Protein AF-A0A945PL70-F1 (afdb_monomer)

Radius of gyration: 26.06 Å; Cα contacts (8 Å, |Δi|>4): 59; chains: 1; bounding box: 69×70×58 Å

Nearest PDB structures (foldseek):
  8wmw-assembly1_O  TM=3.402E-01  e=3.193E+00  Rhodomonas salina

pLDDT: mean 83.02, std 14.11, range [43.91, 97.56]

Structure (mmCIF, N/CA/C/O backbone):
data_AF-A0A945PL70-F1
#
_entry.id   AF-A0A945PL70-F1
#
loop_
_atom_site.group_PDB
_atom_site.id
_atom_site.type_symbol
_atom_site.label_atom_id
_atom_site.label_alt_id
_atom_site.label_comp_id
_atom_site.label_asym_id
_atom_site.label_entity_id
_atom_site.label_seq_id
_atom_site.pdbx_PDB_ins_code
_atom_site.Cartn_x
_atom_site.Cartn_y
_atom_site.Cartn_z
_atom_site.occupancy
_atom_site.B_iso_or_equiv
_atom_site.auth_seq_id
_atom_site.auth_comp_id
_atom_site.auth_asym_id
_atom_site.auth_atom_id
_atom_site.pdbx_PDB_model_num
ATOM 1 N N . MET A 1 1 ? 46.597 -43.122 20.711 1.00 51.91 1 MET A N 1
ATOM 2 C CA . MET A 1 1 ? 45.965 -41.954 20.054 1.00 51.91 1 MET A CA 1
ATOM 3 C C . MET A 1 1 ? 44.493 -42.250 19.742 1.00 51.91 1 MET A C 1
ATOM 5 O O . MET A 1 1 ? 44.197 -42.626 18.627 1.00 51.91 1 MET A O 1
ATOM 9 N N . LYS A 1 2 ? 43.576 -42.213 20.724 1.00 58.81 2 LYS A N 1
ATOM 10 C CA . LYS A 1 2 ? 42.129 -42.487 20.484 1.00 58.81 2 LYS A CA 1
ATOM 11 C C . LYS A 1 2 ? 41.176 -41.676 21.375 1.00 58.81 2 LYS A C 1
ATOM 13 O O . LYS A 1 2 ? 40.025 -41.473 21.017 1.00 58.81 2 LYS A O 1
ATOM 18 N N . ARG A 1 3 ? 41.645 -41.206 22.541 1.00 57.50 3 ARG A N 1
ATOM 19 C CA . ARG A 1 3 ? 40.853 -40.373 23.465 1.00 57.50 3 ARG A CA 1
ATOM 20 C C . ARG A 1 3 ? 40.769 -38.904 23.029 1.00 57.50 3 ARG A C 1
ATOM 22 O O . ARG A 1 3 ? 39.734 -38.289 23.246 1.00 57.50 3 ARG A O 1
ATOM 29 N N . SER A 1 4 ? 41.816 -38.370 22.395 1.00 60.25 4 SER A N 1
ATOM 30 C CA . SER A 1 4 ? 41.862 -36.996 21.867 1.00 60.25 4 SER A CA 1
ATOM 31 C C . SER A 1 4 ? 40.811 -36.765 20.786 1.00 60.25 4 SER A C 1
ATOM 33 O O . SER A 1 4 ? 40.092 -35.780 20.844 1.00 60.25 4 SER A O 1
ATOM 35 N N . ASP A 1 5 ? 40.649 -37.715 19.866 1.00 66.12 5 ASP A N 1
ATOM 36 C CA . ASP A 1 5 ? 39.769 -37.546 18.704 1.00 66.12 5 ASP A CA 1
ATOM 37 C C . ASP A 1 5 ? 38.294 -37.559 19.115 1.00 66.12 5 ASP A C 1
ATOM 39 O O . ASP A 1 5 ? 37.486 -36.801 18.587 1.00 66.12 5 ASP A O 1
ATOM 43 N N . GLN A 1 6 ? 37.946 -38.354 20.133 1.00 71.69 6 GLN A N 1
ATOM 44 C CA . GLN A 1 6 ? 36.606 -38.337 20.720 1.00 71.69 6 GLN A CA 1
ATOM 45 C C . GLN A 1 6 ? 36.332 -37.067 21.529 1.00 71.69 6 GLN A C 1
ATOM 47 O O . GLN A 1 6 ? 35.190 -36.619 21.575 1.00 71.69 6 GLN A O 1
ATOM 52 N N . LEU A 1 7 ? 37.352 -36.488 22.170 1.00 70.75 7 LEU A N 1
ATOM 53 C CA . LEU A 1 7 ? 37.220 -35.215 22.879 1.00 70.75 7 LEU A CA 1
ATOM 54 C C . LEU A 1 7 ? 37.034 -34.060 21.892 1.00 70.75 7 LEU A C 1
ATOM 56 O O . LEU A 1 7 ? 36.119 -33.265 22.076 1.00 70.75 7 LEU A O 1
ATOM 60 N N . SER A 1 8 ? 37.810 -34.021 20.808 1.00 78.44 8 SER A N 1
ATOM 61 C CA . SER A 1 8 ? 37.664 -33.032 19.735 1.00 78.44 8 SER A CA 1
ATOM 62 C C . SER A 1 8 ? 36.308 -33.137 19.038 1.00 78.44 8 SER A C 1
ATOM 64 O O . SER A 1 8 ? 35.665 -32.120 18.797 1.00 78.44 8 SER A O 1
ATOM 66 N N . LEU A 1 9 ? 35.822 -34.357 18.780 1.00 79.25 9 LEU A N 1
ATOM 67 C CA . LEU A 1 9 ? 34.507 -34.575 18.174 1.00 79.25 9 LEU A CA 1
ATOM 68 C C . LEU A 1 9 ? 33.363 -34.154 19.110 1.00 79.25 9 LEU A C 1
ATOM 70 O O . LEU A 1 9 ? 32.389 -33.553 18.665 1.00 79.25 9 LEU A O 1
ATOM 74 N N . LYS A 1 10 ? 33.488 -34.419 20.418 1.00 85.44 10 LYS A N 1
ATOM 75 C CA . LYS A 1 10 ? 32.513 -33.967 21.424 1.00 85.44 10 LYS A CA 1
ATOM 76 C C . LYS A 1 10 ? 32.521 -32.448 21.586 1.00 85.44 10 LYS A C 1
ATOM 78 O O . LYS A 1 10 ? 31.453 -31.858 21.695 1.00 85.44 10 LYS A O 1
ATOM 83 N N . LEU A 1 11 ? 33.697 -31.819 21.564 1.00 84.69 11 LEU A N 1
ATOM 84 C CA . LEU A 1 11 ? 33.831 -30.360 21.603 1.00 84.69 11 LEU A CA 1
ATOM 85 C C . LEU A 1 11 ? 33.248 -29.708 20.345 1.00 84.69 11 LEU A C 1
ATOM 87 O O . LEU A 1 11 ? 32.541 -28.712 20.459 1.00 84.69 11 LEU A O 1
ATOM 91 N N . LEU A 1 12 ? 33.465 -30.304 19.169 1.00 82.94 12 LEU A N 1
ATOM 92 C CA . LEU A 1 12 ? 32.861 -29.852 17.915 1.00 82.94 12 LEU A CA 1
ATOM 93 C C . LEU A 1 12 ? 31.332 -29.962 17.960 1.00 82.94 12 LEU A C 1
ATOM 95 O O . LEU A 1 12 ? 30.645 -29.009 17.610 1.00 82.94 12 LEU A O 1
ATOM 99 N N . ALA A 1 13 ? 30.795 -31.094 18.423 1.00 86.38 13 ALA A N 1
ATOM 100 C CA . ALA A 1 13 ? 29.353 -31.290 18.545 1.00 86.38 13 ALA A CA 1
ATOM 101 C C . ALA A 1 13 ? 28.724 -30.308 19.544 1.00 86.38 13 ALA A C 1
ATOM 103 O O . ALA A 1 13 ? 27.646 -29.779 19.283 1.00 86.38 13 ALA A O 1
ATOM 104 N N . LEU A 1 14 ? 29.412 -30.019 20.653 1.00 87.19 14 LEU A N 1
ATOM 105 C CA . LEU A 1 14 ? 28.963 -29.035 21.633 1.00 87.19 14 LEU A CA 1
ATOM 106 C C . LEU A 1 14 ? 28.968 -27.621 21.034 1.00 87.19 14 LEU A C 1
ATOM 108 O O . LEU A 1 14 ? 27.976 -26.908 21.154 1.00 87.19 14 LEU A O 1
ATOM 112 N N . ALA A 1 15 ? 30.043 -27.229 20.347 1.00 84.50 15 ALA A N 1
ATOM 113 C CA . ALA A 1 15 ? 30.146 -25.926 19.692 1.00 84.50 15 ALA A CA 1
ATOM 114 C C . ALA A 1 15 ? 29.103 -25.754 18.577 1.00 84.50 15 ALA A C 1
ATOM 116 O O . ALA A 1 15 ? 28.450 -24.717 18.510 1.00 84.50 15 ALA A O 1
ATOM 117 N N . ALA A 1 16 ? 28.886 -26.782 17.752 1.00 85.31 16 ALA A N 1
ATOM 118 C CA . ALA A 1 16 ? 27.859 -26.783 16.714 1.00 85.31 16 ALA A CA 1
ATOM 119 C C . ALA A 1 16 ? 26.448 -26.703 17.311 1.00 85.31 16 ALA A C 1
ATOM 121 O O . ALA A 1 16 ? 25.648 -25.886 16.869 1.00 85.31 16 ALA A O 1
ATOM 122 N N . ALA A 1 17 ? 26.151 -27.484 18.354 1.00 85.50 17 ALA A N 1
ATOM 123 C CA . ALA A 1 17 ? 24.863 -27.421 19.042 1.00 85.50 17 ALA A CA 1
ATOM 124 C C . ALA A 1 17 ? 24.627 -26.042 19.672 1.00 85.50 17 ALA A C 1
ATOM 126 O O . ALA A 1 17 ? 23.527 -25.507 19.586 1.00 85.50 17 ALA A O 1
ATOM 127 N N . THR A 1 18 ? 25.670 -25.439 20.245 1.00 84.44 18 THR A N 1
ATOM 128 C CA . THR A 1 18 ? 25.592 -24.102 20.848 1.00 84.44 18 THR A CA 1
ATOM 129 C C . THR A 1 18 ? 25.417 -23.026 19.773 1.00 84.44 18 THR A C 1
ATOM 131 O O . THR A 1 18 ? 24.595 -22.133 19.938 1.00 84.44 18 THR A O 1
ATOM 134 N N . GLY A 1 19 ? 26.122 -23.133 18.642 1.00 81.44 19 GLY A N 1
ATOM 135 C CA . GLY A 1 19 ? 25.982 -22.222 17.503 1.00 81.44 19 GLY A CA 1
ATOM 136 C C . GLY A 1 19 ? 24.611 -22.311 16.830 1.00 81.44 19 GLY A C 1
ATOM 137 O O . GLY A 1 19 ? 24.022 -21.283 16.514 1.00 81.44 19 GLY A O 1
ATOM 138 N N . ILE A 1 20 ? 24.063 -23.519 16.676 1.00 79.75 20 ILE A N 1
ATOM 139 C CA . ILE A 1 20 ? 22.709 -23.740 16.147 1.00 79.75 20 ILE A CA 1
ATOM 140 C C . ILE A 1 20 ? 21.655 -23.255 17.145 1.00 79.75 20 ILE A C 1
ATOM 142 O O . ILE A 1 20 ? 20.671 -22.653 16.731 1.00 79.75 20 ILE A O 1
ATOM 146 N N . ALA A 1 21 ? 21.856 -23.464 18.448 1.00 75.94 21 ALA A N 1
ATOM 147 C CA . ALA A 1 21 ? 20.955 -22.940 19.467 1.00 75.94 21 ALA A CA 1
ATOM 148 C C . ALA A 1 21 ? 20.951 -21.403 19.467 1.00 75.94 21 ALA A C 1
ATOM 150 O O . ALA A 1 21 ? 19.886 -20.803 19.421 1.00 75.94 21 ALA A O 1
ATOM 151 N N . LEU A 1 22 ? 22.121 -20.757 19.438 1.00 69.44 22 LEU A N 1
ATOM 152 C CA . LEU A 1 22 ? 22.226 -19.294 19.380 1.00 69.44 22 LEU A CA 1
ATOM 153 C C . LEU A 1 22 ? 21.651 -18.722 18.073 1.00 69.44 22 LEU A C 1
ATOM 155 O O . LEU A 1 22 ? 20.852 -17.791 18.119 1.00 69.44 22 LEU A O 1
ATOM 159 N N . GLY A 1 23 ? 21.988 -19.303 16.918 1.00 68.56 23 GLY A N 1
ATOM 160 C CA . GLY A 1 23 ? 21.466 -18.858 15.620 1.00 68.56 23 GLY A CA 1
ATOM 161 C C . GLY A 1 23 ? 19.972 -19.143 15.426 1.00 68.56 23 GLY A C 1
ATOM 162 O O . GLY A 1 23 ? 19.262 -18.349 14.815 1.00 68.56 23 GLY A O 1
ATOM 163 N N . GLY A 1 24 ? 19.468 -20.250 15.978 1.00 64.69 24 GLY A N 1
ATOM 164 C CA . GLY A 1 24 ? 18.052 -20.616 15.919 1.00 64.69 24 GLY A CA 1
ATOM 165 C C . GLY A 1 24 ? 17.160 -19.732 16.793 1.00 64.69 24 GLY A C 1
ATOM 166 O O . GLY A 1 24 ? 16.002 -19.510 16.449 1.00 64.69 24 GLY A O 1
ATOM 167 N N . LEU A 1 25 ? 17.696 -19.193 17.893 1.00 58.00 25 LEU A N 1
ATOM 168 C CA . LEU A 1 25 ? 16.974 -18.260 18.765 1.00 58.00 25 LEU A CA 1
ATOM 169 C C . LEU A 1 25 ? 16.864 -16.849 18.158 1.00 58.00 25 LEU A C 1
ATOM 171 O O . LEU A 1 25 ? 15.834 -16.202 18.333 1.00 58.00 25 LEU A O 1
ATOM 175 N N . GLU A 1 26 ? 17.873 -16.395 17.408 1.00 55.44 26 GLU A N 1
ATOM 176 C CA . GLU A 1 26 ? 17.829 -15.148 16.619 1.00 55.44 26 GLU A CA 1
ATOM 177 C C . GLU A 1 26 ? 16.784 -15.217 15.493 1.00 55.44 26 GLU A C 1
ATOM 179 O O . GLU A 1 26 ? 15.996 -14.291 15.307 1.00 55.44 26 GLU A O 1
ATOM 184 N N . ALA A 1 27 ? 16.699 -16.352 14.792 1.00 60.56 27 ALA A N 1
ATOM 185 C CA . ALA A 1 27 ? 15.777 -16.528 13.669 1.00 60.56 27 ALA A CA 1
ATOM 186 C C . ALA A 1 27 ? 14.288 -16.430 14.056 1.00 60.56 27 ALA A C 1
ATOM 188 O O . ALA A 1 27 ? 13.455 -16.147 13.196 1.00 60.56 27 ALA A O 1
ATOM 189 N N . ASN A 1 28 ? 13.946 -16.662 15.330 1.00 60.88 28 ASN A N 1
ATOM 190 C CA . ASN A 1 28 ? 12.559 -16.690 15.800 1.00 60.88 28 ASN A CA 1
ATOM 191 C C . ASN A 1 28 ? 12.111 -15.403 16.512 1.00 60.88 28 ASN A C 1
ATOM 193 O O . ASN A 1 28 ? 11.011 -15.363 17.062 1.00 60.88 28 ASN A O 1
ATOM 197 N N . GLY A 1 29 ? 12.957 -14.364 16.557 1.00 57.06 29 GLY A N 1
ATOM 198 C CA . GLY A 1 29 ? 12.576 -13.046 17.074 1.00 57.06 29 GLY A CA 1
ATOM 199 C C . GLY A 1 29 ? 12.115 -13.022 18.538 1.00 57.06 29 GLY A C 1
ATOM 200 O O . GLY A 1 29 ? 11.501 -12.048 18.955 1.00 57.06 29 GLY A O 1
ATOM 201 N N . TRP A 1 30 ? 12.402 -14.051 19.348 1.00 51.38 30 TRP A N 1
ATOM 202 C CA . TRP A 1 30 ? 11.979 -14.121 20.761 1.00 51.38 30 TRP A CA 1
ATOM 203 C C . TRP A 1 30 ? 12.571 -13.006 21.638 1.00 51.38 30 TRP A C 1
ATOM 205 O O . TRP A 1 30 ? 12.064 -12.745 22.726 1.00 51.38 30 TRP A O 1
ATOM 215 N N . TRP A 1 31 ? 13.600 -12.317 21.136 1.00 50.22 31 TRP A N 1
ATOM 216 C CA . TRP A 1 31 ? 14.193 -11.109 21.711 1.00 50.22 31 TRP A CA 1
ATOM 21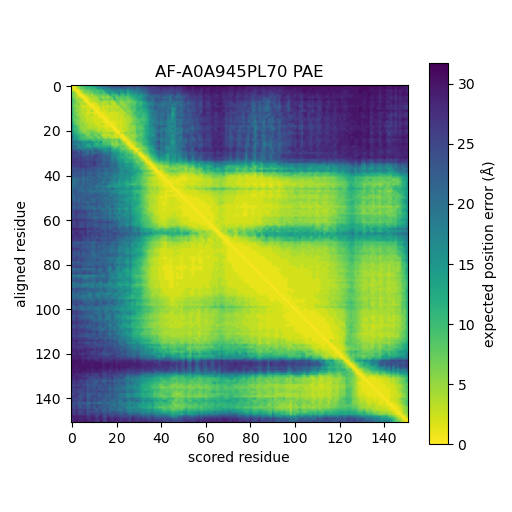7 C C . TRP A 1 31 ? 13.822 -9.849 20.922 1.00 50.22 31 TRP A C 1
ATOM 219 O O . TRP A 1 31 ? 14.633 -8.927 20.849 1.00 50.22 31 TRP A O 1
ATOM 229 N N . GLN A 1 32 ? 12.648 -9.793 20.278 1.00 56.50 32 GLN A N 1
ATOM 230 C CA . GLN A 1 32 ? 12.167 -8.546 19.687 1.00 56.50 32 GLN A CA 1
ATOM 231 C C . GLN A 1 32 ? 11.938 -7.534 20.803 1.00 56.50 32 GLN A C 1
ATOM 233 O O . GLN A 1 32 ? 10.918 -7.508 21.485 1.00 56.50 32 GLN A O 1
ATOM 238 N N . ASP A 1 33 ? 13.003 -6.765 20.988 1.00 52.09 33 ASP A N 1
ATOM 239 C CA . ASP A 1 33 ? 13.167 -5.550 21.741 1.00 52.09 33 ASP A CA 1
ATOM 240 C C . ASP A 1 33 ? 11.814 -4.913 22.050 1.00 52.09 33 ASP A C 1
ATOM 242 O O . ASP A 1 33 ? 11.135 -4.381 21.166 1.00 52.09 33 ASP A O 1
ATOM 246 N N . SER A 1 34 ? 11.456 -4.882 23.331 1.00 53.94 34 SER A N 1
ATOM 247 C CA . SER A 1 34 ? 10.473 -3.948 23.874 1.00 53.94 34 SER A CA 1
ATOM 248 C C . SER A 1 34 ? 11.020 -2.513 23.805 1.00 53.94 34 SER A C 1
ATOM 250 O O . SER A 1 34 ? 10.945 -1.753 24.771 1.00 53.94 34 SER A O 1
ATOM 252 N N . ARG A 1 35 ? 11.634 -2.142 22.674 1.00 58.19 35 ARG A N 1
ATOM 253 C CA . ARG A 1 35 ? 12.007 -0.780 22.335 1.00 58.19 35 ARG A CA 1
ATOM 254 C C . ARG A 1 35 ? 10.705 -0.007 22.302 1.00 58.19 35 ARG A C 1
ATOM 256 O O . ARG A 1 35 ? 9.829 -0.309 21.489 1.00 58.19 35 ARG A O 1
ATOM 263 N N . SER A 1 36 ? 10.596 0.970 23.195 1.00 64.25 36 SER A N 1
ATOM 264 C CA . SER A 1 36 ? 9.475 1.899 23.229 1.00 64.25 36 SER A CA 1
ATOM 265 C C . SER A 1 36 ? 9.177 2.392 21.816 1.00 64.25 36 SER A C 1
ATOM 267 O O . SER A 1 36 ? 10.096 2.762 21.076 1.00 64.25 36 SER A O 1
ATOM 269 N N . LEU A 1 37 ? 7.899 2.360 21.440 1.00 74.00 37 LEU A N 1
ATOM 270 C CA . LEU A 1 37 ? 7.431 2.949 20.191 1.00 74.00 37 LEU A CA 1
ATOM 271 C C . LEU A 1 37 ? 7.908 4.411 20.147 1.00 74.00 37 LEU A C 1
ATOM 273 O O . LEU A 1 37 ? 7.752 5.116 21.152 1.00 74.00 37 LEU A O 1
ATOM 277 N N . PRO A 1 38 ? 8.525 4.874 19.045 1.00 77.12 38 PRO A N 1
ATOM 278 C CA . PRO A 1 38 ? 8.853 6.283 18.891 1.00 77.12 38 PRO A CA 1
ATOM 279 C C . PRO A 1 38 ? 7.601 7.138 19.068 1.00 77.12 38 PRO A C 1
ATOM 281 O O . PRO A 1 38 ? 6.498 6.701 18.747 1.00 77.12 38 PRO A O 1
ATOM 284 N N . MET A 1 39 ? 7.769 8.366 19.560 1.00 73.94 39 MET A N 1
ATOM 285 C CA . MET A 1 3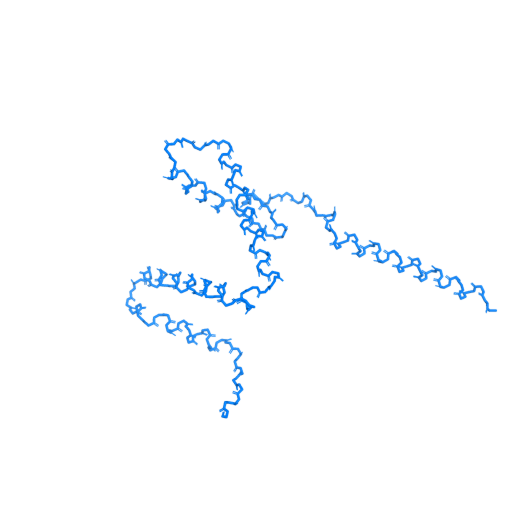9 ? 6.640 9.231 19.939 1.00 73.94 39 MET A CA 1
ATOM 286 C C . MET A 1 39 ? 5.688 9.544 18.768 1.00 73.94 39 MET A C 1
ATOM 288 O O . MET A 1 39 ? 4.516 9.829 18.999 1.00 73.94 39 MET A O 1
ATOM 292 N N . ASP A 1 40 ? 6.169 9.414 17.527 1.00 86.00 40 ASP A N 1
ATOM 293 C CA . ASP A 1 40 ? 5.412 9.655 16.293 1.00 86.00 40 ASP A CA 1
ATOM 294 C C . ASP A 1 40 ? 4.906 8.365 15.614 1.00 86.00 40 ASP A C 1
ATOM 296 O O . ASP A 1 40 ? 4.484 8.387 14.453 1.00 86.00 40 ASP A O 1
ATOM 300 N N . SER A 1 41 ? 4.930 7.230 16.319 1.00 89.19 41 SER A N 1
ATOM 301 C CA . SER A 1 41 ? 4.468 5.931 15.824 1.00 89.19 41 SER A CA 1
ATOM 302 C C . SER A 1 41 ? 3.177 5.496 16.523 1.00 89.19 41 SER A C 1
ATOM 304 O O . SER A 1 41 ? 3.086 5.494 17.749 1.00 89.19 41 SER A O 1
ATOM 306 N N . ALA A 1 42 ? 2.176 5.104 15.731 1.00 89.62 42 ALA A N 1
ATOM 307 C CA . ALA A 1 42 ? 0.921 4.538 16.228 1.00 89.62 42 ALA A CA 1
ATOM 308 C C . ALA A 1 42 ? 1.067 3.053 16.595 1.00 89.62 42 ALA A C 1
AT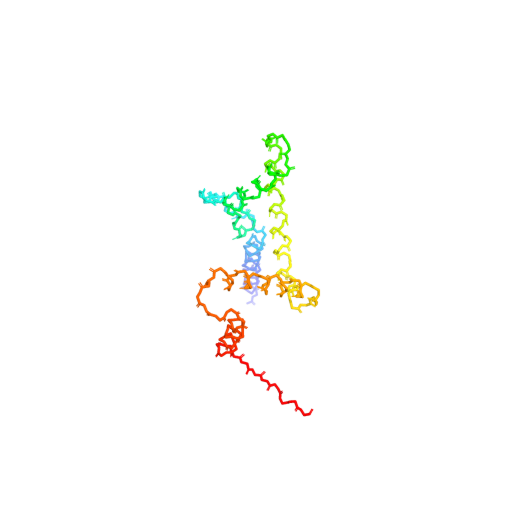OM 310 O O . ALA A 1 42 ? 0.435 2.573 17.534 1.00 89.62 42 ALA A O 1
ATOM 311 N N . ALA A 1 43 ? 1.881 2.323 15.830 1.00 91.25 43 ALA A N 1
ATOM 312 C CA . ALA A 1 43 ? 2.183 0.909 16.017 1.00 91.25 43 ALA A CA 1
ATOM 313 C C . ALA A 1 43 ? 3.449 0.539 15.229 1.00 91.25 43 ALA A C 1
ATOM 315 O O . ALA A 1 43 ? 3.861 1.254 14.314 1.00 91.25 43 ALA A O 1
ATOM 316 N N . ARG A 1 44 ? 4.041 -0.615 15.540 1.00 91.81 44 ARG A N 1
ATOM 317 C CA . ARG A 1 44 ? 5.144 -1.204 14.773 1.00 91.81 44 ARG A CA 1
ATOM 318 C C . ARG A 1 44 ? 4.751 -2.608 14.329 1.00 91.81 44 ARG A C 1
ATOM 320 O O . ARG A 1 44 ? 4.353 -3.417 15.162 1.00 91.81 44 ARG A O 1
ATOM 327 N N . VAL A 1 45 ? 4.888 -2.889 13.036 1.00 91.50 45 VAL A N 1
ATOM 328 C CA . VAL A 1 45 ? 4.657 -4.208 12.431 1.00 91.50 45 VAL A CA 1
ATOM 329 C C . VAL A 1 45 ? 6.000 -4.732 11.939 1.00 91.50 45 VAL A C 1
ATOM 331 O O . VAL A 1 45 ? 6.565 -4.217 10.972 1.00 91.50 45 VAL A O 1
ATOM 334 N N . ASN A 1 46 ? 6.539 -5.740 12.625 1.00 89.19 46 ASN A N 1
ATOM 335 C CA . ASN A 1 46 ? 7.910 -6.216 12.439 1.00 89.19 46 ASN A CA 1
ATOM 336 C C . ASN A 1 46 ? 8.932 -5.074 12.578 1.00 89.19 46 ASN A C 1
ATOM 338 O O . ASN A 1 46 ? 9.225 -4.635 13.689 1.00 89.19 46 ASN A O 1
ATOM 342 N N . HIS A 1 47 ? 9.518 -4.614 11.472 1.00 87.94 47 HIS A N 1
ATOM 343 C CA . HIS A 1 47 ? 10.546 -3.563 11.451 1.00 87.94 47 HIS A CA 1
ATOM 344 C C . HIS A 1 47 ? 10.044 -2.275 10.784 1.00 87.94 47 HIS A C 1
ATOM 346 O O . HIS A 1 47 ? 10.816 -1.334 10.613 1.00 87.94 47 HIS A O 1
ATOM 352 N N . THR A 1 48 ? 8.753 -2.221 10.444 1.00 89.56 48 THR A N 1
ATOM 353 C CA . THR A 1 48 ? 8.105 -1.064 9.826 1.00 89.56 48 THR A CA 1
ATOM 354 C C . THR A 1 48 ? 7.215 -0.359 10.842 1.00 89.56 48 THR A C 1
ATOM 356 O O . THR A 1 48 ? 6.441 -0.986 11.568 1.00 89.56 48 THR A O 1
ATOM 359 N N . GLU A 1 49 ? 7.322 0.964 10.905 1.00 92.12 49 GLU A N 1
ATOM 360 C CA . GLU A 1 49 ? 6.516 1.793 11.797 1.00 92.12 49 GLU A CA 1
ATOM 361 C C . GLU A 1 49 ? 5.288 2.326 11.066 1.00 92.12 49 GLU A C 1
ATOM 363 O O . GLU A 1 49 ? 5.400 2.972 10.024 1.00 92.12 49 GLU A O 1
ATOM 368 N N . ILE A 1 50 ? 4.115 2.109 11.656 1.00 92.00 50 ILE A N 1
ATOM 369 C CA . ILE A 1 50 ? 2.889 2.799 11.268 1.00 92.00 50 ILE A CA 1
ATOM 370 C C . ILE A 1 50 ? 2.945 4.178 11.917 1.00 92.00 50 ILE A C 1
ATOM 372 O O . ILE A 1 50 ? 2.989 4.301 13.147 1.00 92.00 50 ILE A O 1
ATOM 376 N N . ARG A 1 51 ? 2.978 5.229 11.097 1.00 93.31 51 ARG A N 1
ATOM 377 C CA . ARG A 1 51 ? 3.115 6.605 11.584 1.00 93.31 51 ARG A CA 1
ATOM 378 C C . ARG A 1 51 ? 1.823 7.078 12.232 1.00 93.31 51 ARG A C 1
ATOM 380 O O . ARG A 1 51 ? 0.722 6.805 11.751 1.00 93.31 51 ARG A O 1
ATOM 387 N N . GLN A 1 52 ? 1.962 7.895 13.269 1.00 93.31 52 GLN A N 1
ATOM 388 C CA . GLN A 1 52 ? 0.830 8.521 13.945 1.00 93.31 52 GLN A CA 1
ATOM 389 C C . GLN A 1 52 ? 0.004 9.401 12.996 1.00 93.31 52 GLN A C 1
ATOM 391 O O . GLN A 1 52 ? -1.221 9.449 13.103 1.00 93.31 52 GLN A O 1
ATOM 396 N N . LEU A 1 53 ? 0.657 10.046 12.025 1.00 93.94 53 LEU A N 1
ATOM 397 C CA . LEU A 1 53 ? -0.009 10.839 10.991 1.00 93.94 53 LEU A CA 1
ATOM 398 C C . LEU A 1 53 ? -0.951 9.993 10.121 1.00 93.94 53 LEU A C 1
ATOM 400 O O . LEU A 1 53 ? -2.072 10.415 9.837 1.00 93.94 53 LEU A O 1
ATOM 404 N N . ASP A 1 54 ? -0.509 8.805 9.706 1.00 93.19 54 ASP A N 1
ATOM 405 C CA . ASP A 1 54 ? -1.301 7.918 8.850 1.00 93.19 54 ASP A CA 1
ATOM 406 C C . ASP A 1 54 ? -2.503 7.365 9.616 1.00 93.19 54 ASP A C 1
ATOM 408 O O . ASP A 1 54 ? -3.622 7.349 9.098 1.00 93.19 54 ASP A O 1
ATOM 412 N N . TYR A 1 55 ? -2.308 7.043 10.897 1.00 95.12 55 TYR A N 1
ATOM 413 C CA . TYR A 1 55 ? -3.398 6.681 11.794 1.00 95.12 55 TYR A CA 1
ATOM 414 C C . TYR A 1 55 ? -4.427 7.809 11.959 1.00 95.12 55 TYR A C 1
ATOM 416 O O . TYR A 1 55 ? -5.627 7.586 11.793 1.00 95.12 55 TYR A O 1
ATOM 424 N N . GLN A 1 56 ? -3.987 9.046 12.206 1.00 94.25 56 GLN A N 1
ATOM 425 C CA . GLN A 1 56 ? -4.886 10.201 12.303 1.00 94.25 56 GLN A CA 1
ATOM 426 C C . GLN A 1 56 ? -5.638 10.473 10.996 1.00 94.25 56 GLN A C 1
ATOM 428 O O . GLN A 1 56 ? -6.830 10.785 11.028 1.00 94.25 56 GLN A O 1
ATOM 433 N N . ARG A 1 57 ? -4.976 10.317 9.843 1.00 94.00 57 ARG A N 1
ATOM 434 C CA . ARG A 1 57 ? -5.619 10.431 8.529 1.00 94.00 57 ARG A CA 1
ATOM 435 C C . ARG A 1 57 ? -6.702 9.368 8.355 1.00 94.00 57 ARG A C 1
ATOM 437 O O . ARG A 1 57 ? -7.816 9.706 7.960 1.00 94.00 57 ARG A O 1
ATOM 444 N N . ALA A 1 58 ? -6.403 8.113 8.683 1.00 93.50 58 ALA A N 1
ATOM 445 C CA . ALA A 1 58 ? -7.361 7.014 8.601 1.00 93.50 58 ALA A CA 1
ATOM 446 C C . ALA A 1 58 ? -8.564 7.226 9.538 1.00 93.50 58 ALA A C 1
ATOM 448 O O . ALA A 1 58 ? -9.710 7.037 9.125 1.00 93.50 58 ALA A O 1
ATOM 449 N N . LEU A 1 59 ? -8.330 7.717 10.761 1.00 94.75 59 LEU A N 1
ATOM 450 C CA . LEU A 1 59 ? -9.400 8.124 11.676 1.00 94.75 59 LEU A CA 1
ATOM 451 C C . LEU A 1 59 ? -10.252 9.258 11.094 1.00 94.75 59 LEU A C 1
ATOM 453 O O . LEU A 1 59 ? -11.475 9.212 11.196 1.00 94.75 59 LEU A O 1
ATOM 457 N N . GLY A 1 60 ? -9.629 10.260 10.470 1.00 92.81 60 GLY A N 1
ATOM 458 C CA . GLY A 1 60 ? -10.334 11.363 9.815 1.00 92.81 60 GLY A CA 1
ATOM 459 C C . GLY A 1 60 ? -11.240 10.892 8.675 1.00 92.81 60 GLY A C 1
ATOM 460 O O . GLY A 1 60 ? -12.380 11.340 8.571 1.00 92.81 60 GLY A O 1
ATOM 461 N N . LEU A 1 61 ? -10.768 9.938 7.866 1.00 92.19 61 LEU A N 1
ATOM 462 C CA . LEU A 1 61 ? -11.560 9.309 6.803 1.00 92.19 61 LEU A CA 1
ATOM 463 C C . LEU A 1 61 ? -12.719 8.470 7.357 1.00 92.19 61 LEU A C 1
ATOM 465 O O . LEU A 1 61 ? -13.813 8.479 6.799 1.00 92.19 61 LEU A O 1
ATOM 469 N N . MET A 1 62 ? -12.515 7.764 8.471 1.00 90.44 62 MET A N 1
ATOM 470 C CA . MET A 1 62 ? -13.603 7.034 9.124 1.00 90.44 62 MET A CA 1
ATOM 471 C C . MET A 1 62 ? -14.639 7.989 9.730 1.00 90.44 62 MET A C 1
ATOM 473 O O . MET A 1 62 ? -15.842 7.757 9.604 1.00 90.44 62 MET A O 1
ATOM 477 N N . ALA A 1 63 ? -14.185 9.077 10.355 1.00 90.31 63 ALA A N 1
ATOM 478 C CA . ALA A 1 63 ? -15.061 10.090 10.928 1.00 90.31 63 ALA A CA 1
ATOM 479 C C . ALA A 1 63 ? -15.905 10.788 9.855 1.00 90.31 63 ALA A C 1
ATOM 481 O O . ALA A 1 63 ? -17.093 11.000 10.074 1.00 90.31 63 ALA A O 1
ATOM 482 N N . SER A 1 64 ? -15.330 11.111 8.690 1.00 89.06 64 SER A N 1
ATOM 483 C CA . SER A 1 64 ? -16.060 11.792 7.612 1.00 89.06 64 SER A CA 1
ATOM 484 C C . SER A 1 64 ? -17.178 10.935 7.007 1.00 89.06 64 SER A C 1
ATOM 486 O O . SER A 1 64 ? -18.190 11.473 6.560 1.00 89.06 64 SER A O 1
ATOM 488 N N . GLY A 1 65 ? -17.036 9.607 7.038 1.00 84.38 65 GLY A N 1
ATOM 489 C CA . GLY A 1 65 ? -18.072 8.666 6.610 1.00 84.38 65 GLY A CA 1
ATOM 490 C C . GLY A 1 65 ? -19.149 8.377 7.663 1.00 84.38 65 GLY A C 1
ATOM 491 O O . GLY A 1 65 ? -20.185 7.797 7.331 1.00 84.38 65 GLY A O 1
ATOM 492 N N . LYS A 1 66 ? -18.937 8.761 8.930 1.00 86.38 66 LYS A N 1
ATOM 493 C CA . LYS A 1 66 ? -19.809 8.402 10.056 1.00 86.38 66 LYS A CA 1
ATOM 494 C C . LYS A 1 66 ? -20.635 9.603 10.518 1.00 86.38 66 LYS A C 1
ATOM 496 O O . LYS A 1 66 ? -20.140 10.708 10.690 1.00 86.38 66 LYS A O 1
ATOM 501 N N . ARG A 1 67 ? -21.925 9.375 10.784 1.00 81.62 67 ARG A N 1
ATOM 502 C CA . ARG A 1 67 ? -22.832 10.405 11.338 1.00 81.62 67 ARG A CA 1
ATOM 503 C C . ARG A 1 67 ? -22.712 10.581 12.855 1.00 81.62 67 ARG A C 1
ATOM 505 O O . ARG A 1 67 ? -23.267 11.524 13.408 1.00 81.62 67 ARG A O 1
ATOM 512 N N . SER A 1 68 ? -22.029 9.661 13.526 1.00 84.31 68 SER A N 1
ATOM 513 C CA . SER A 1 68 ? -21.850 9.632 14.978 1.00 84.31 68 SER A CA 1
ATOM 514 C C . SER A 1 68 ? -20.377 9.833 15.340 1.00 84.31 68 SER A C 1
ATOM 516 O O . SER A 1 68 ? -19.514 9.482 14.533 1.00 84.31 68 SER A O 1
ATOM 518 N N . PRO A 1 69 ? -20.072 10.340 16.549 1.00 87.06 69 PRO A N 1
ATOM 519 C CA . PRO A 1 69 ? -18.696 10.485 17.013 1.00 87.06 69 PRO A CA 1
ATOM 520 C C . PRO A 1 69 ? -17.923 9.160 16.986 1.00 87.06 69 PRO A C 1
ATOM 522 O O . PRO A 1 69 ? -18.504 8.088 17.175 1.00 87.06 69 PRO A O 1
ATOM 525 N N . LEU A 1 70 ? -16.604 9.249 16.791 1.00 89.12 70 LEU A N 1
ATOM 526 C CA . LEU A 1 70 ? -15.713 8.092 16.866 1.00 89.12 70 LEU A CA 1
ATOM 527 C C . LEU A 1 70 ? -15.664 7.535 18.292 1.00 89.12 70 LEU A C 1
ATOM 529 O O . LEU A 1 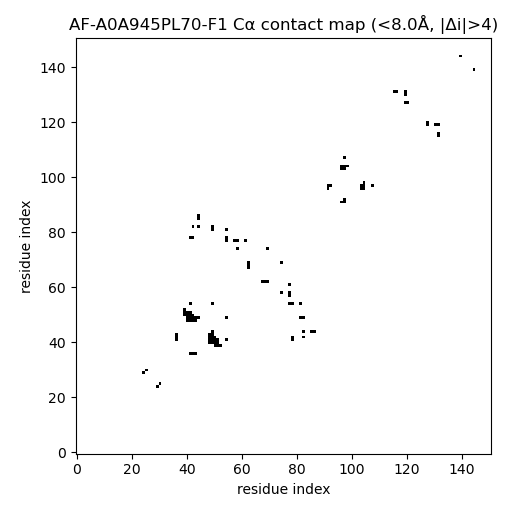70 ? -15.366 8.262 19.245 1.00 89.12 70 LEU A O 1
ATOM 533 N N . THR A 1 71 ? -15.901 6.236 18.419 1.00 93.12 71 THR A N 1
ATOM 534 C CA . THR A 1 71 ? -15.807 5.483 19.670 1.00 93.12 71 THR A CA 1
ATOM 535 C C . THR A 1 71 ? -14.383 4.961 19.889 1.00 93.12 71 THR A C 1
ATOM 537 O O . THR A 1 71 ? -13.518 5.057 19.017 1.00 93.12 71 THR A O 1
ATOM 540 N N . ALA A 1 72 ? -14.115 4.410 21.076 1.00 91.31 72 ALA A N 1
ATOM 541 C CA . ALA A 1 72 ? -12.863 3.697 21.333 1.00 91.31 72 ALA A CA 1
ATOM 542 C C . ALA A 1 72 ? -12.731 2.441 20.452 1.00 91.31 72 ALA A C 1
ATOM 544 O O . ALA A 1 72 ? -11.646 2.159 19.953 1.00 91.31 72 ALA A O 1
ATOM 545 N N . GLU A 1 73 ? -13.843 1.751 20.195 1.00 92.69 73 GLU A N 1
ATOM 546 C CA . GLU A 1 73 ? -13.890 0.577 19.319 1.00 92.69 73 GLU A CA 1
ATOM 547 C C . GLU A 1 73 ? -13.504 0.933 17.876 1.00 92.69 73 GLU A C 1
ATOM 549 O O . GLU A 1 73 ? -12.684 0.255 17.266 1.00 92.69 73 GLU A O 1
ATOM 554 N N . ASP A 1 74 ? -14.019 2.053 17.349 1.00 92.00 74 ASP A N 1
ATOM 555 C CA . ASP A 1 74 ? -13.681 2.517 15.996 1.00 92.00 74 ASP A CA 1
ATOM 556 C C . ASP A 1 74 ? -12.170 2.769 15.856 1.00 92.00 74 ASP A C 1
ATOM 558 O O . ASP A 1 74 ? -11.564 2.479 14.828 1.00 92.00 74 ASP A O 1
ATOM 562 N N . ARG A 1 75 ? -11.549 3.309 16.910 1.00 93.31 75 ARG A N 1
ATOM 563 C CA . ARG A 1 75 ? -10.111 3.599 16.949 1.00 93.31 75 ARG A CA 1
ATOM 564 C C . ARG A 1 75 ? -9.275 2.324 16.910 1.00 93.31 75 ARG A C 1
ATOM 566 O O . ARG A 1 75 ? -8.314 2.261 16.148 1.00 93.31 75 ARG A O 1
ATOM 573 N N . ILE A 1 76 ? -9.671 1.317 17.690 1.00 94.31 76 ILE A N 1
ATOM 574 C CA . ILE A 1 76 ? -9.041 -0.008 17.682 1.00 94.31 76 ILE A CA 1
ATOM 575 C C . ILE A 1 76 ? -9.177 -0.634 16.293 1.00 94.31 76 ILE A C 1
ATOM 577 O O . ILE A 1 76 ? -8.181 -1.074 15.728 1.00 94.31 76 ILE A O 1
ATOM 581 N N . LEU A 1 77 ? -10.375 -0.597 15.704 1.00 94.62 77 LEU A N 1
ATOM 582 C CA . LEU A 1 77 ? -10.630 -1.167 14.383 1.00 94.62 77 LEU A CA 1
ATOM 583 C C . LEU A 1 77 ? -9.790 -0.503 13.282 1.00 94.62 77 LEU A C 1
ATOM 585 O O . LEU A 1 77 ? -9.269 -1.189 12.406 1.00 94.62 77 LEU A O 1
ATOM 589 N N . VAL A 1 78 ? -9.647 0.826 13.309 1.00 95.56 78 VAL A N 1
ATOM 590 C CA . VAL A 1 78 ? -8.802 1.546 12.342 1.00 95.56 78 VAL A CA 1
ATOM 591 C C . VAL A 1 78 ? -7.340 1.153 12.492 1.00 95.56 78 VAL A C 1
ATOM 593 O O . VAL A 1 78 ? -6.676 0.921 11.484 1.00 95.56 78 VAL A O 1
ATOM 596 N N . LEU A 1 79 ? -6.835 1.069 13.724 1.00 95.62 79 LEU A N 1
ATOM 597 C CA . LEU A 1 79 ? -5.448 0.681 13.957 1.00 95.62 79 LEU A CA 1
ATOM 598 C C . LEU A 1 79 ? -5.188 -0.761 13.509 1.00 95.62 79 LEU A C 1
ATOM 600 O O . LEU A 1 79 ? -4.221 -1.013 12.798 1.00 95.62 79 LEU A O 1
ATOM 604 N N . GLU A 1 80 ? -6.085 -1.681 13.862 1.00 96.50 80 GLU A N 1
ATOM 605 C CA . GLU A 1 80 ? -6.024 -3.084 13.448 1.00 96.50 80 GLU A CA 1
ATOM 606 C C . GLU A 1 80 ? -6.033 -3.214 11.922 1.00 96.50 80 GLU A C 1
ATOM 608 O O . GLU A 1 80 ? -5.229 -3.941 11.344 1.00 96.50 80 GLU A O 1
ATOM 613 N N . ARG A 1 81 ? -6.880 -2.439 11.240 1.00 96.31 81 ARG A N 1
ATOM 614 C CA . ARG A 1 81 ? -6.899 -2.405 9.779 1.00 96.31 81 ARG A CA 1
ATOM 615 C C . ARG A 1 81 ? -5.562 -1.947 9.194 1.00 96.31 81 ARG A C 1
ATOM 617 O O . ARG A 1 81 ? -5.092 -2.567 8.247 1.00 96.31 81 ARG A O 1
ATOM 624 N N . LEU A 1 82 ? -4.946 -0.895 9.736 1.00 96.62 82 LEU A N 1
ATOM 625 C CA . LEU A 1 82 ? -3.635 -0.430 9.262 1.00 96.62 82 LEU A CA 1
ATOM 626 C C . LEU A 1 82 ? -2.545 -1.486 9.483 1.00 96.62 82 LEU A C 1
ATOM 628 O O . LEU A 1 82 ? -1.686 -1.669 8.624 1.00 96.62 82 LEU A O 1
ATOM 632 N N . ILE A 1 83 ? -2.603 -2.214 10.602 1.00 96.31 83 ILE A N 1
ATOM 633 C CA . ILE A 1 83 ? -1.706 -3.343 10.877 1.00 96.31 83 ILE A CA 1
ATOM 634 C C . ILE A 1 83 ? -1.896 -4.450 9.835 1.00 96.31 83 ILE A C 1
ATOM 636 O O . ILE A 1 83 ? -0.918 -4.943 9.277 1.00 96.31 83 ILE A O 1
ATOM 640 N N . GLN A 1 84 ? -3.141 -4.818 9.533 1.00 97.38 84 GLN A N 1
ATOM 641 C CA . GLN A 1 84 ? -3.453 -5.835 8.527 1.00 97.38 84 GLN A CA 1
ATOM 642 C C . GLN A 1 84 ? -3.007 -5.420 7.123 1.00 97.38 84 GLN A C 1
ATOM 644 O O . GLN A 1 84 ? -2.426 -6.230 6.401 1.00 97.38 84 GLN A O 1
ATOM 649 N 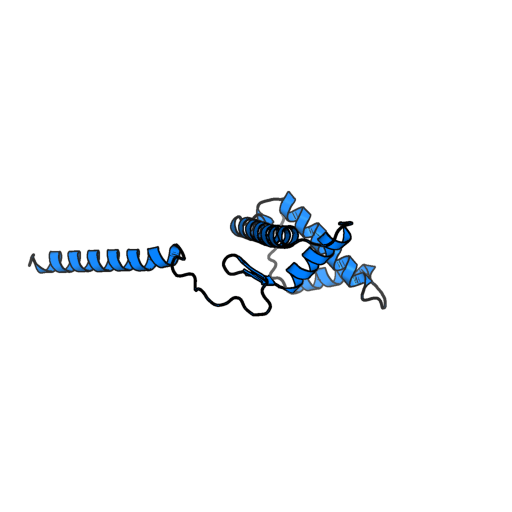N . GLU A 1 85 ? -3.248 -4.167 6.735 1.00 97.00 85 GLU A N 1
ATOM 650 C CA . GLU A 1 85 ? -2.795 -3.622 5.454 1.00 97.00 85 GLU A CA 1
ATOM 651 C C . GLU A 1 85 ? -1.264 -3.693 5.340 1.00 97.00 85 GLU A C 1
ATOM 653 O O . GLU A 1 85 ? -0.751 -4.192 4.338 1.00 97.00 85 GLU A O 1
ATOM 658 N N . GLU A 1 86 ? -0.532 -3.305 6.387 1.00 96.81 86 GLU A N 1
ATOM 659 C CA . GLU A 1 86 ? 0.931 -3.396 6.419 1.00 96.81 86 GLU A CA 1
ATOM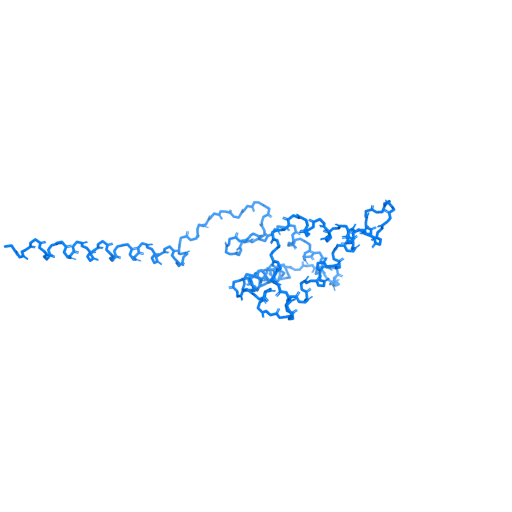 660 C C . GLU A 1 86 ? 1.428 -4.852 6.349 1.00 96.81 86 GLU A C 1
ATOM 662 O O . GLU A 1 86 ? 2.344 -5.159 5.585 1.00 96.81 86 GLU A O 1
ATOM 667 N N . LEU A 1 87 ? 0.794 -5.787 7.067 1.00 97.56 87 LEU A N 1
ATOM 668 C CA . LEU A 1 87 ? 1.124 -7.217 6.977 1.00 97.56 87 LEU A CA 1
ATOM 669 C C . LEU A 1 87 ? 0.946 -7.762 5.551 1.00 97.56 87 LEU A C 1
ATOM 671 O O . LEU A 1 87 ? 1.785 -8.525 5.066 1.00 97.56 87 LEU A O 1
ATOM 675 N N . LEU A 1 88 ? -0.122 -7.358 4.856 1.00 96.62 88 LEU A N 1
ATOM 676 C CA . LEU A 1 88 ? -0.369 -7.757 3.469 1.00 96.62 88 LEU A CA 1
ATOM 677 C C . LEU A 1 88 ? 0.651 -7.148 2.500 1.00 96.62 88 LEU A C 1
ATOM 679 O O . LEU A 1 88 ? 1.078 -7.825 1.562 1.00 96.62 88 LEU A O 1
ATOM 683 N N . VAL A 1 89 ? 1.077 -5.903 2.732 1.00 96.06 89 VAL A N 1
ATOM 684 C CA . VAL A 1 89 ? 2.154 -5.265 1.959 1.00 96.06 89 VAL A CA 1
ATOM 685 C C . VAL A 1 89 ? 3.463 -6.033 2.136 1.00 96.06 89 VAL A C 1
ATOM 687 O O . VAL A 1 89 ? 4.093 -6.398 1.141 1.00 96.06 89 VAL A O 1
ATOM 690 N N . GLN A 1 90 ? 3.842 -6.349 3.376 1.00 96.25 90 GLN A N 1
ATOM 691 C CA . GLN A 1 90 ? 5.053 -7.122 3.664 1.00 96.25 90 GLN A CA 1
ATOM 692 C C . GLN A 1 90 ? 5.010 -8.506 3.018 1.00 96.25 90 GLN A C 1
ATOM 694 O O . GLN A 1 90 ? 5.992 -8.926 2.407 1.00 96.25 90 GLN A O 1
ATOM 699 N N . TYR A 1 91 ? 3.863 -9.188 3.071 1.00 96.38 91 TYR A N 1
ATOM 700 C CA . TYR A 1 91 ? 3.663 -10.443 2.351 1.00 96.38 91 TYR A CA 1
ATOM 701 C C . TYR A 1 91 ? 3.867 -10.271 0.839 1.00 96.38 91 TYR A C 1
ATOM 703 O O . TYR A 1 91 ? 4.596 -11.047 0.221 1.00 96.38 91 TYR A O 1
ATOM 711 N N . GLY A 1 92 ? 3.275 -9.235 0.240 1.00 96.12 92 GLY A N 1
ATOM 712 C CA . GLY A 1 92 ? 3.405 -8.970 -1.191 1.00 96.12 92 GLY A CA 1
ATOM 713 C C . GLY A 1 92 ? 4.845 -8.704 -1.637 1.00 96.12 92 GLY A C 1
ATOM 714 O O . GLY A 1 92 ? 5.251 -9.167 -2.704 1.00 96.12 92 GLY A O 1
ATOM 715 N N . ILE A 1 93 ? 5.628 -8.012 -0.807 1.00 95.81 93 ILE A N 1
ATOM 716 C CA . ILE A 1 93 ? 7.061 -7.783 -1.037 1.00 95.81 93 ILE A CA 1
ATOM 717 C C . ILE A 1 93 ? 7.845 -9.088 -0.873 1.00 95.81 93 ILE A C 1
ATOM 719 O O . ILE A 1 93 ? 8.648 -9.429 -1.739 1.00 95.81 93 ILE A O 1
ATOM 723 N N . ALA A 1 94 ? 7.591 -9.843 0.199 1.00 95.62 94 ALA A N 1
ATOM 724 C CA . ALA A 1 94 ? 8.291 -11.093 0.490 1.00 95.62 94 ALA A CA 1
ATOM 725 C C . ALA A 1 94 ? 8.086 -12.162 -0.597 1.00 95.62 94 ALA A C 1
ATOM 727 O O . ALA A 1 94 ? 8.973 -12.977 -0.830 1.00 95.62 94 ALA A O 1
ATOM 728 N N . GLN A 1 95 ? 6.931 -12.154 -1.267 1.00 97.12 95 GLN A N 1
ATOM 729 C CA . GLN A 1 95 ? 6.621 -13.055 -2.382 1.00 97.12 95 GLN A CA 1
ATOM 730 C C . GLN A 1 95 ? 7.000 -12.483 -3.763 1.00 97.12 95 GLN A C 1
ATOM 732 O O . GLN A 1 95 ? 6.648 -13.075 -4.781 1.00 97.12 95 GLN A O 1
ATOM 737 N N . ASP A 1 96 ? 7.670 -11.326 -3.818 1.00 95.88 96 ASP A N 1
ATOM 738 C CA . ASP A 1 96 ? 8.036 -10.613 -5.053 1.00 95.88 96 ASP A CA 1
ATOM 739 C C . ASP A 1 96 ? 6.848 -10.417 -6.025 1.00 95.88 96 ASP A C 1
ATOM 741 O O . ASP A 1 96 ? 6.978 -10.468 -7.254 1.00 95.88 96 ASP A O 1
ATOM 745 N N . LEU A 1 97 ? 5.645 -10.174 -5.480 1.00 95.56 97 LEU A N 1
ATOM 746 C CA . LEU A 1 97 ? 4.410 -10.119 -6.276 1.00 95.56 97 LEU A CA 1
ATOM 747 C C . LEU A 1 97 ? 4.430 -8.996 -7.316 1.00 95.56 97 LEU A C 1
ATOM 749 O O . LEU A 1 97 ? 3.803 -9.118 -8.366 1.00 95.56 97 LEU A O 1
ATOM 753 N N . LEU A 1 98 ? 5.175 -7.918 -7.058 1.00 95.31 98 LEU A N 1
ATOM 754 C CA . LEU A 1 98 ? 5.351 -6.807 -7.997 1.00 95.31 98 LEU A CA 1
ATOM 755 C C . LEU A 1 98 ? 6.006 -7.240 -9.316 1.00 95.31 98 LEU A C 1
ATOM 757 O O . LEU A 1 98 ? 5.756 -6.621 -10.352 1.00 9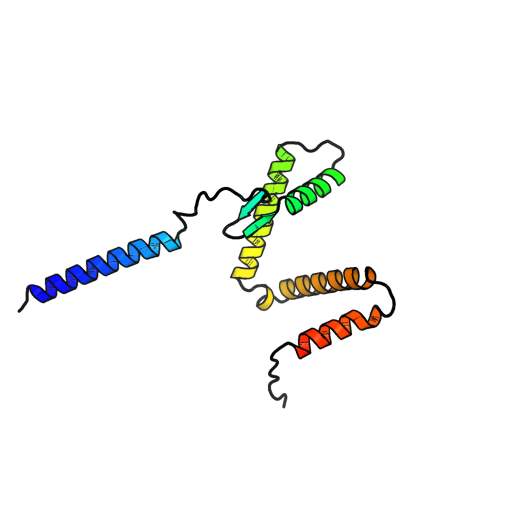5.31 98 LEU A O 1
ATOM 761 N N . ARG A 1 99 ? 6.840 -8.283 -9.298 1.00 94.25 99 ARG A N 1
ATOM 762 C CA . ARG A 1 99 ?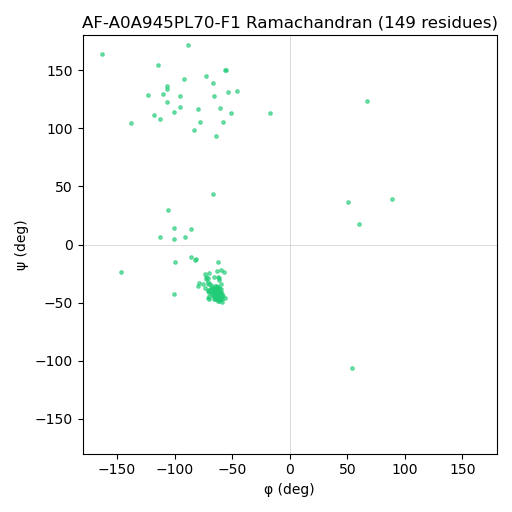 7.496 -8.821 -10.497 1.00 94.25 99 ARG A CA 1
ATOM 763 C C . ARG A 1 99 ? 6.785 -10.070 -11.003 1.00 94.25 99 ARG A C 1
ATOM 765 O O . ARG A 1 99 ? 6.565 -10.186 -12.212 1.00 94.25 99 ARG A O 1
ATOM 772 N N . ALA A 1 100 ? 6.397 -10.956 -10.088 1.00 95.19 100 ALA A N 1
ATOM 773 C CA . ALA A 1 100 ? 5.809 -12.252 -10.400 1.00 95.19 100 ALA A CA 1
ATOM 774 C C . ALA A 1 100 ? 4.360 -12.163 -10.914 1.00 95.19 100 ALA A C 1
ATOM 776 O O . ALA A 1 100 ? 3.989 -12.899 -11.828 1.00 95.19 100 ALA A O 1
ATOM 777 N N . ASP A 1 101 ? 3.539 -11.247 -10.384 1.00 96.38 101 ASP A N 1
ATOM 778 C CA . ASP A 1 101 ? 2.116 -11.153 -10.719 1.00 96.38 101 ASP A CA 1
ATOM 779 C C . ASP A 1 101 ? 1.814 -9.947 -11.626 1.00 96.38 101 ASP A C 1
ATOM 781 O O . ASP A 1 101 ? 2.068 -8.780 -11.312 1.00 96.38 101 ASP A O 1
ATOM 785 N N . ARG A 1 102 ? 1.227 -10.220 -12.799 1.00 96.38 102 ARG A N 1
ATOM 786 C CA . ARG A 1 102 ? 0.879 -9.182 -13.782 1.00 96.38 102 ARG A CA 1
ATOM 787 C C . ARG A 1 102 ? -0.203 -8.220 -13.279 1.00 96.38 102 ARG A C 1
ATOM 789 O O . ARG A 1 102 ? -0.146 -7.039 -13.616 1.00 96.38 102 ARG A O 1
ATOM 796 N N . LYS A 1 103 ? -1.200 -8.698 -12.532 1.00 96.38 103 LYS A N 1
ATOM 797 C CA . LYS A 1 103 ? -2.307 -7.868 -12.034 1.00 96.38 103 LYS A CA 1
ATOM 798 C C . LYS A 1 103 ? -1.821 -6.925 -10.942 1.00 96.38 103 LYS A C 1
ATOM 800 O O . LYS A 1 103 ? -2.114 -5.735 -11.022 1.00 96.38 103 LYS A O 1
ATOM 805 N N . VAL A 1 104 ? -1.039 -7.432 -9.988 1.00 95.94 104 VAL A N 1
ATOM 806 C CA . VAL A 1 104 ? -0.443 -6.614 -8.919 1.00 95.94 104 VAL A CA 1
ATOM 807 C C . VAL A 1 104 ? 0.439 -5.526 -9.526 1.00 95.94 104 VAL A C 1
ATOM 809 O O . VAL A 1 104 ? 0.240 -4.343 -9.253 1.00 95.94 104 VAL A O 1
ATOM 812 N N . ARG A 1 105 ? 1.338 -5.901 -10.443 1.00 95.94 105 ARG A N 1
ATOM 813 C CA . ARG A 1 105 ? 2.180 -4.946 -11.173 1.00 95.94 105 ARG A CA 1
ATOM 814 C C . ARG A 1 105 ? 1.370 -3.882 -11.912 1.00 95.94 105 ARG A C 1
ATOM 816 O O . ARG A 1 105 ? 1.694 -2.703 -11.826 1.00 95.94 105 ARG A O 1
ATOM 823 N N . SER A 1 106 ? 0.310 -4.279 -12.619 1.00 96.56 106 SER A N 1
ATOM 824 C CA . SER A 1 106 ? -0.559 -3.340 -13.340 1.00 96.56 106 SER A CA 1
ATOM 825 C C . SER A 1 106 ? -1.242 -2.349 -12.398 1.00 96.56 106 SER A C 1
ATOM 827 O O . SER A 1 106 ? -1.291 -1.162 -12.710 1.00 96.56 106 SER A O 1
ATOM 829 N N . ALA A 1 107 ? -1.755 -2.814 -11.257 1.00 95.62 107 ALA A N 1
ATOM 830 C CA . ALA A 1 107 ? -2.413 -1.957 -10.275 1.00 95.62 107 ALA A CA 1
ATOM 831 C C . ALA A 1 107 ? -1.436 -0.940 -9.663 1.00 95.62 107 ALA A C 1
ATOM 833 O O . ALA A 1 107 ? -1.759 0.242 -9.549 1.00 95.62 107 ALA A O 1
ATOM 834 N N . VAL A 1 108 ? -0.216 -1.378 -9.331 1.00 95.12 108 VAL A N 1
ATOM 835 C CA . VAL A 1 108 ? 0.828 -0.488 -8.801 1.00 95.12 108 VAL A CA 1
ATOM 836 C C . VAL A 1 108 ? 1.244 0.551 -9.840 1.00 95.12 108 VAL A C 1
ATOM 838 O O . VAL A 1 108 ? 1.272 1.736 -9.520 1.00 95.12 108 VAL A O 1
ATOM 841 N N . LEU A 1 109 ? 1.490 0.148 -11.093 1.00 94.62 109 LEU A N 1
ATOM 842 C CA . LEU A 1 109 ? 1.827 1.085 -12.172 1.00 94.62 109 LEU A CA 1
ATOM 843 C C . LEU A 1 109 ? 0.732 2.137 -12.386 1.00 94.62 109 LEU A C 1
ATOM 845 O O . LEU A 1 109 ? 1.040 3.318 -12.503 1.00 94.62 109 LEU A O 1
ATOM 849 N N . GLN A 1 110 ? -0.541 1.732 -12.392 1.00 94.31 110 GLN A N 1
ATOM 850 C CA . GLN A 1 110 ? -1.664 2.667 -12.519 1.00 94.31 110 GLN A CA 1
ATOM 851 C C . GLN A 1 110 ? -1.717 3.670 -11.361 1.00 94.31 110 GLN A C 1
ATOM 853 O O . GLN A 1 110 ? -1.927 4.858 -11.596 1.00 94.31 110 GLN A O 1
ATOM 858 N N . SER A 1 111 ? -1.488 3.209 -10.129 1.00 93.25 111 SER A N 1
ATOM 859 C CA . SER A 1 111 ? -1.437 4.075 -8.947 1.00 93.25 111 SER A CA 1
ATOM 860 C C . SER A 1 111 ? -0.287 5.087 -9.024 1.00 93.25 111 SER A C 1
ATOM 862 O O . SER A 1 111 ? -0.494 6.278 -8.795 1.00 93.25 111 SER A O 1
ATOM 864 N N . VAL A 1 112 ? 0.909 4.640 -9.427 1.00 91.56 112 VAL A N 1
ATOM 865 C CA . VAL A 1 112 ? 2.079 5.516 -9.612 1.00 91.56 112 VAL A CA 1
ATOM 866 C C . VAL A 1 112 ? 1.801 6.575 -10.679 1.00 91.56 112 VAL A C 1
ATOM 868 O O . VAL A 1 112 ? 2.010 7.759 -10.426 1.00 91.56 112 VAL A O 1
ATOM 871 N N . LEU A 1 113 ? 1.274 6.176 -11.840 1.00 89.69 113 LEU A N 1
ATOM 872 C CA . LEU A 1 113 ? 0.934 7.107 -12.920 1.00 89.69 113 LEU A CA 1
ATOM 873 C C . LEU A 1 113 ? -0.100 8.150 -12.474 1.00 89.69 113 LEU A C 1
ATOM 875 O O . LEU A 1 113 ? 0.083 9.337 -12.731 1.00 89.69 113 LEU A O 1
ATOM 879 N N . ALA A 1 114 ? -1.145 7.730 -11.756 1.00 88.50 114 ALA A N 1
ATOM 880 C CA . ALA A 1 114 ? -2.144 8.648 -11.211 1.00 88.50 114 ALA A CA 1
ATOM 881 C C . ALA A 1 114 ? -1.534 9.636 -10.199 1.00 88.50 114 ALA A C 1
ATOM 883 O O . ALA A 1 114 ? -1.852 10.824 -10.216 1.00 88.50 114 ALA A O 1
ATOM 884 N N . GLY A 1 115 ? -0.627 9.169 -9.336 1.00 85.94 115 GLY A N 1
ATOM 885 C CA . GLY A 1 115 ? 0.067 10.020 -8.368 1.00 85.94 115 GLY A CA 1
ATOM 886 C C . GLY A 1 115 ? 0.985 11.058 -9.018 1.00 85.94 115 GLY A C 1
ATOM 887 O O . GLY A 1 115 ? 1.088 12.181 -8.520 1.00 85.94 115 GLY A O 1
ATOM 888 N N . LEU A 1 116 ? 1.639 10.709 -10.128 1.00 83.69 116 LEU A N 1
ATOM 889 C CA . LEU A 1 116 ? 2.479 11.634 -10.892 1.00 83.69 116 LEU A CA 1
ATOM 890 C C . LEU A 1 116 ? 1.642 12.682 -11.635 1.00 83.69 116 LEU A C 1
ATOM 892 O O . LEU A 1 116 ? 1.998 13.856 -11.618 1.00 83.69 116 LEU A O 1
ATOM 896 N N . ASP A 1 117 ? 0.504 12.291 -12.211 1.00 81.12 117 ASP A N 1
ATOM 897 C CA . ASP A 1 117 ? -0.430 13.222 -12.860 1.00 81.12 117 ASP A CA 1
ATOM 898 C C . ASP A 1 117 ? -0.960 14.278 -11.870 1.00 81.12 117 ASP A C 1
ATOM 900 O O . ASP A 1 117 ? -0.969 15.473 -12.170 1.00 81.12 117 ASP A O 1
ATOM 904 N N . ILE A 1 118 ? -1.308 13.876 -10.640 1.00 81.56 118 ILE A N 1
ATOM 905 C CA . ILE A 1 118 ? -1.734 14.815 -9.586 1.00 81.56 118 ILE A CA 1
ATOM 906 C C . ILE A 1 118 ? -0.616 15.810 -9.239 1.00 81.56 118 ILE A C 1
ATOM 908 O O . ILE A 1 118 ? -0.876 17.008 -9.112 1.00 81.56 118 ILE A O 1
ATOM 912 N N . GLN A 1 119 ? 0.625 15.337 -9.098 1.00 74.06 119 GLN A N 1
ATOM 913 C CA . GLN A 1 119 ? 1.778 16.191 -8.788 1.00 74.06 119 GLN A CA 1
ATOM 914 C C . GLN A 1 119 ? 2.098 17.162 -9.931 1.00 74.06 119 GLN A C 1
ATOM 916 O O . GLN A 1 119 ? 2.286 18.354 -9.687 1.00 74.06 119 GLN A O 1
ATOM 921 N N . ALA A 1 120 ? 2.084 16.682 -11.176 1.00 70.94 120 ALA A N 1
ATOM 922 C CA . ALA A 1 120 ? 2.327 17.495 -12.365 1.00 70.94 120 ALA A CA 1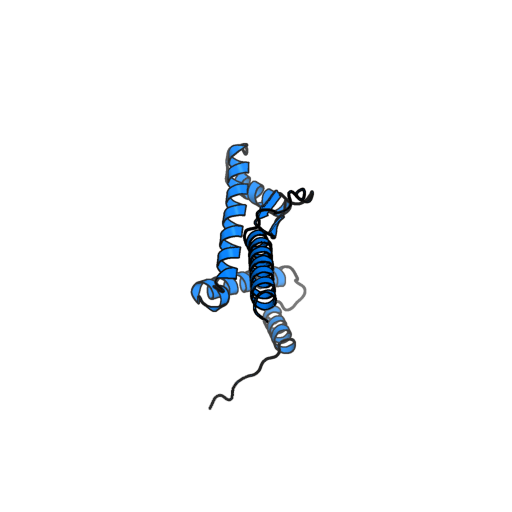
ATOM 923 C C . ALA A 1 120 ? 1.277 18.607 -12.535 1.00 70.94 120 ALA A C 1
ATOM 925 O O . ALA A 1 120 ? 1.618 19.734 -12.892 1.00 70.94 120 ALA A O 1
ATOM 926 N N . ARG A 1 121 ? 0.003 18.324 -12.226 1.00 69.12 121 ARG A N 1
ATOM 927 C CA . ARG A 1 121 ? -1.082 19.324 -12.229 1.00 69.12 121 ARG A CA 1
ATOM 928 C C . ARG A 1 121 ? -1.011 20.304 -11.061 1.00 69.12 121 ARG A C 1
ATOM 930 O O . ARG A 1 121 ? -1.470 21.435 -11.187 1.00 69.12 121 ARG A O 1
ATOM 937 N N . ALA A 1 122 ? -0.471 19.891 -9.917 1.00 71.88 122 ALA A N 1
ATOM 938 C CA . ALA A 1 122 ? -0.283 20.781 -8.774 1.00 71.88 122 ALA A CA 1
ATOM 939 C C . ALA A 1 122 ? 0.874 21.779 -8.993 1.00 71.88 122 ALA A C 1
ATOM 941 O O . ALA A 1 122 ? 0.854 22.869 -8.426 1.00 71.88 122 ALA A O 1
ATOM 942 N N . ALA A 1 123 ? 1.855 21.438 -9.836 1.00 66.75 123 ALA A N 1
ATOM 943 C CA . ALA A 1 123 ? 3.071 22.218 -10.079 1.00 66.75 123 ALA A CA 1
ATOM 944 C C . ALA A 1 123 ? 2.949 23.339 -11.144 1.00 66.75 123 ALA A C 1
ATOM 946 O O . ALA A 1 123 ? 3.965 23.871 -11.585 1.00 66.75 123 ALA A O 1
ATOM 947 N N . VAL A 1 124 ? 1.743 23.723 -11.586 1.00 57.56 124 VAL A N 1
ATOM 948 C CA . VAL A 1 124 ? 1.544 24.540 -12.804 1.00 57.56 124 VAL A CA 1
ATOM 949 C C . VAL A 1 124 ? 2.264 25.900 -12.779 1.00 57.56 124 VAL A C 1
ATOM 951 O O . VAL A 1 124 ? 1.772 26.881 -12.219 1.00 57.56 124 VAL A O 1
ATOM 954 N N . LYS A 1 125 ? 3.359 25.971 -13.548 1.00 51.72 125 LYS A N 1
ATOM 955 C CA . LYS A 1 125 ? 3.589 26.971 -14.604 1.00 51.72 125 LYS A CA 1
ATOM 956 C C . LYS A 1 125 ? 4.206 26.279 -15.832 1.00 51.72 125 LYS A C 1
ATOM 958 O O . LYS A 1 125 ? 5.394 26.005 -15.837 1.00 51.72 125 LYS A O 1
ATOM 963 N N . GLN A 1 126 ? 3.363 26.083 -16.853 1.00 49.00 126 GLN A N 1
ATOM 964 C CA . GLN A 1 126 ? 3.660 25.667 -18.238 1.00 49.00 126 GLN A CA 1
ATOM 965 C C . GLN A 1 126 ? 4.202 24.231 -18.442 1.00 49.00 126 GLN A C 1
ATOM 967 O O . GLN A 1 126 ? 5.249 23.867 -17.933 1.00 49.00 126 GLN A O 1
ATOM 972 N N . ASP A 1 127 ? 3.479 23.468 -19.277 1.00 55.34 127 ASP A N 1
ATOM 973 C CA . ASP A 1 127 ? 3.880 22.210 -19.945 1.00 55.34 127 ASP A CA 1
ATOM 974 C C . ASP A 1 127 ? 3.654 20.846 -19.239 1.00 55.34 127 ASP A C 1
ATOM 976 O O . ASP A 1 127 ? 4.438 19.908 -19.381 1.00 55.34 127 ASP A O 1
ATOM 980 N N . SER A 1 128 ? 2.522 20.675 -18.536 1.00 57.34 128 SER A N 1
ATOM 981 C CA . SER A 1 128 ? 2.140 19.392 -17.901 1.00 57.34 128 SER A CA 1
ATOM 982 C C . SER A 1 128 ? 2.045 18.182 -18.850 1.00 57.34 128 SER A C 1
ATOM 984 O O . SER A 1 128 ? 2.208 17.061 -18.373 1.00 57.34 128 SER A O 1
ATOM 986 N N . ASP A 1 129 ? 1.823 18.372 -20.157 1.00 62.03 129 ASP A N 1
ATOM 987 C CA . ASP A 1 129 ? 1.718 17.257 -21.118 1.00 62.03 129 ASP A CA 1
ATOM 988 C C . ASP A 1 129 ? 3.068 16.551 -21.359 1.00 62.03 129 ASP A C 1
ATOM 990 O O . ASP A 1 129 ? 3.092 15.358 -21.664 1.00 62.03 129 ASP A O 1
ATOM 994 N N . ASN A 1 130 ? 4.196 17.242 -21.147 1.00 70.06 130 ASN A N 1
ATOM 995 C CA . ASN A 1 130 ? 5.542 16.700 -21.368 1.00 70.06 130 ASN A CA 1
ATOM 996 C C . ASN A 1 130 ? 6.235 16.214 -20.081 1.00 70.06 130 ASN A C 1
ATOM 998 O O . ASN A 1 130 ? 7.198 15.451 -20.161 1.00 70.06 130 ASN A O 1
ATOM 1002 N N . GLY A 1 131 ? 5.739 16.588 -18.896 1.00 76.12 131 GLY A N 1
ATOM 1003 C CA . GLY A 1 131 ? 6.417 16.311 -17.620 1.00 76.12 131 GLY A CA 1
ATOM 1004 C C . GLY A 1 131 ? 6.562 14.821 -17.284 1.00 76.12 131 GLY A C 1
ATOM 1005 O O . GLY A 1 131 ? 7.590 14.396 -16.761 1.00 76.12 131 GLY A O 1
ATOM 1006 N N . LEU A 1 132 ? 5.573 13.989 -17.638 1.00 79.56 132 LEU A N 1
ATOM 1007 C CA . LEU A 1 132 ? 5.695 12.531 -17.490 1.00 79.56 132 LEU A CA 1
ATOM 1008 C C . LEU A 1 132 ? 6.766 11.958 -18.427 1.00 79.56 132 LEU A C 1
ATOM 1010 O O . LEU A 1 132 ? 7.512 11.061 -18.039 1.00 79.56 132 LEU A O 1
ATOM 1014 N N . GLN A 1 133 ? 6.847 12.471 -19.656 1.00 82.38 133 GLN A N 1
ATOM 1015 C CA . GLN A 1 133 ? 7.811 12.013 -20.651 1.00 82.38 133 GLN A CA 1
ATOM 1016 C C . GLN A 1 133 ? 9.241 12.384 -20.237 1.00 82.38 133 GLN A C 1
ATOM 1018 O O . GLN A 1 133 ? 10.137 11.548 -20.326 1.00 82.38 133 GLN A O 1
ATOM 1023 N N . GLU A 1 134 ? 9.436 13.603 -19.732 1.00 83.62 134 GLU A N 1
ATOM 1024 C CA . GLU A 1 134 ? 10.707 14.084 -19.186 1.00 83.62 134 GLU A CA 1
ATOM 1025 C C . GLU A 1 134 ? 11.160 13.239 -17.987 1.00 83.62 134 GLU A C 1
ATOM 1027 O O . GLU A 1 134 ? 12.284 12.735 -17.975 1.00 83.62 134 GLU A O 1
ATOM 1032 N N . TYR A 1 135 ? 10.249 12.960 -17.049 1.00 83.06 135 TYR A N 1
ATOM 1033 C CA . TYR A 1 135 ? 10.524 12.088 -15.905 1.00 83.06 135 TYR A CA 1
ATOM 1034 C C . TYR A 1 135 ? 10.912 10.658 -16.323 1.00 83.06 135 TYR A C 1
ATOM 1036 O O . TYR A 1 135 ? 11.842 10.065 -15.774 1.00 83.06 135 TYR A O 1
ATOM 1044 N N . LEU A 1 136 ? 10.246 10.086 -17.333 1.00 87.62 136 LEU A N 1
ATOM 1045 C CA . LEU A 1 136 ? 10.607 8.764 -17.859 1.00 87.62 136 LEU A CA 1
ATOM 1046 C C . LEU A 1 136 ? 11.974 8.762 -18.557 1.00 87.62 136 LEU A C 1
ATOM 1048 O O . LEU A 1 136 ? 12.704 7.773 -18.460 1.00 87.62 136 LEU A O 1
ATOM 1052 N N . VAL A 1 137 ? 12.335 9.847 -19.250 1.00 90.38 137 VAL A N 1
ATOM 1053 C CA . VAL A 1 137 ? 13.667 10.010 -19.851 1.00 90.38 137 VAL A CA 1
ATOM 1054 C C . VAL A 1 137 ? 14.743 10.071 -18.766 1.00 90.38 137 VAL A C 1
ATOM 1056 O O . VAL A 1 137 ? 15.770 9.408 -18.912 1.00 90.38 137 VAL A O 1
ATOM 1059 N N . GLU A 1 138 ? 14.498 10.785 -17.667 1.00 89.62 138 GLU A N 1
ATOM 1060 C CA . GLU A 1 138 ? 15.402 10.861 -16.512 1.00 89.62 138 GLU A CA 1
ATOM 1061 C C . GLU A 1 138 ? 15.581 9.502 -15.811 1.00 89.62 138 GLU A C 1
ATOM 1063 O O . GLU A 1 138 ? 16.703 9.062 -15.538 1.00 89.62 138 GLU A O 1
ATOM 1068 N N . LEU A 1 139 ? 14.487 8.771 -15.577 1.00 90.81 139 LEU A N 1
ATOM 1069 C CA . LEU A 1 139 ? 14.564 7.414 -15.027 1.00 90.81 139 LEU A CA 1
ATOM 1070 C C . LEU A 1 139 ? 15.342 6.469 -15.949 1.00 90.81 139 LEU A C 1
ATOM 1072 O O . LEU A 1 139 ? 16.089 5.614 -15.481 1.00 90.81 139 LEU A O 1
ATOM 1076 N N . ARG A 1 140 ? 15.186 6.619 -17.268 1.00 90.00 140 ARG A N 1
ATOM 1077 C CA . ARG A 1 140 ? 15.911 5.801 -18.244 1.00 90.00 140 ARG A CA 1
ATOM 1078 C C . ARG A 1 140 ? 17.398 6.150 -18.296 1.00 90.00 140 ARG A C 1
ATOM 1080 O O . ARG A 1 140 ? 18.207 5.246 -18.468 1.00 90.00 140 ARG A O 1
ATOM 1087 N N . SER A 1 141 ? 17.758 7.430 -18.199 1.00 92.75 141 SER A N 1
ATOM 1088 C CA . SER A 1 141 ? 19.153 7.885 -18.284 1.00 92.75 141 SER A CA 1
ATOM 1089 C C . SER A 1 141 ? 19.971 7.545 -17.035 1.00 92.75 141 SER A C 1
ATOM 1091 O O . SER A 1 141 ? 21.178 7.346 -17.139 1.00 92.75 141 SER A O 1
ATOM 1093 N N . SER A 1 142 ? 19.318 7.443 -15.874 1.00 93.25 142 SER A N 1
ATOM 1094 C CA . SER A 1 142 ? 19.936 7.047 -14.601 1.00 93.25 142 SER A CA 1
ATOM 1095 C C . SER A 1 142 ? 20.008 5.530 -14.381 1.00 93.25 142 SER A C 1
ATOM 1097 O O . SER A 1 142 ? 20.686 5.078 -13.456 1.00 93.25 142 SER A O 1
ATOM 1099 N N . ALA A 1 143 ? 19.336 4.733 -15.214 1.00 92.12 143 ALA A N 1
ATOM 1100 C CA . ALA A 1 143 ? 19.307 3.280 -15.098 1.00 92.12 143 ALA A CA 1
ATOM 1101 C C . ALA A 1 143 ? 20.406 2.597 -15.932 1.00 92.12 143 ALA A C 1
ATOM 1103 O O . ALA A 1 143 ? 20.672 2.976 -17.072 1.00 92.12 143 ALA A O 1
ATOM 1104 N N . ASP A 1 144 ? 20.984 1.519 -15.394 1.00 93.31 144 ASP A N 1
ATOM 1105 C CA . ASP A 1 144 ? 21.803 0.582 -16.169 1.00 93.31 144 ASP A CA 1
ATOM 1106 C C . ASP A 1 144 ? 20.881 -0.347 -16.976 1.00 93.31 144 ASP A C 1
ATOM 1108 O O . ASP A 1 144 ? 20.207 -1.219 -16.420 1.00 93.31 144 ASP A O 1
ATOM 1112 N N . ILE A 1 145 ? 20.790 -0.110 -18.288 1.00 89.94 145 ILE A N 1
ATOM 1113 C CA . ILE A 1 145 ? 19.899 -0.842 -19.194 1.00 89.94 145 ILE A CA 1
ATOM 1114 C C . ILE A 1 145 ? 20.733 -1.572 -20.240 1.00 89.94 145 ILE A C 1
ATOM 1116 O O . ILE A 1 145 ? 21.281 -0.964 -21.159 1.00 89.94 145 ILE A O 1
ATOM 1120 N N . GLN A 1 146 ? 20.736 -2.898 -20.149 1.00 89.94 146 GLN A N 1
ATOM 1121 C CA . GLN A 1 146 ? 21.272 -3.782 -21.178 1.00 89.94 146 GLN A CA 1
ATOM 1122 C C . GLN A 1 146 ? 20.106 -4.336 -21.998 1.00 89.94 146 GLN A C 1
ATOM 1124 O O . GLN A 1 146 ? 19.251 -5.057 -21.481 1.00 89.94 146 GLN A O 1
ATOM 1129 N N . VAL A 1 147 ? 20.040 -3.970 -23.278 1.00 87.31 147 VAL A N 1
ATOM 1130 C CA . VAL A 1 147 ? 19.049 -4.507 -24.217 1.00 87.31 147 VAL A CA 1
ATOM 1131 C C . VAL A 1 147 ? 19.709 -5.666 -24.953 1.00 87.31 147 VAL A C 1
ATOM 1133 O O . VAL A 1 147 ? 20.726 -5.468 -25.608 1.00 87.31 147 VAL A O 1
ATOM 1136 N N . GLY A 1 148 ? 19.164 -6.877 -24.819 1.00 84.00 148 GLY A N 1
ATOM 1137 C CA . GLY A 1 148 ? 19.630 -8.016 -25.612 1.00 84.00 148 GLY A CA 1
ATOM 1138 C C . GLY A 1 148 ? 19.307 -7.802 -27.090 1.00 84.00 148 GLY A C 1
ATOM 1139 O O . GLY A 1 148 ? 18.210 -7.326 -27.394 1.00 84.00 148 GLY A O 1
ATOM 1140 N N . ASP A 1 149 ? 20.240 -8.149 -27.982 1.00 75.50 149 ASP A N 1
ATOM 1141 C CA . ASP A 1 149 ? 20.050 -8.056 -29.434 1.00 75.50 149 ASP A CA 1
ATOM 1142 C C . ASP A 1 149 ? 18.742 -8.750 -29.838 1.00 75.50 149 ASP A C 1
ATOM 1144 O O . ASP A 1 149 ? 18.576 -9.962 -29.687 1.00 75.50 149 ASP A O 1
ATOM 1148 N N . GLN A 1 150 ? 17.783 -7.956 -30.312 1.00 61.75 150 GLN A N 1
ATOM 1149 C CA . GLN A 1 150 ? 16.546 -8.450 -30.904 1.00 61.75 150 GLN A CA 1
ATOM 1150 C C . GLN A 1 150 ? 16.868 -8.771 -32.373 1.00 61.75 150 GLN A C 1
ATOM 1152 O O . GLN A 1 150 ? 16.965 -7.849 -33.184 1.00 61.75 150 GLN A O 1
ATOM 1157 N N . GLN A 1 151 ? 17.116 -10.046 -32.694 1.00 43.91 151 GLN A N 1
ATOM 1158 C CA . GLN A 1 151 ? 17.158 -10.545 -34.079 1.00 43.91 151 GLN A CA 1
ATOM 1159 C C . GLN A 1 151 ? 15.747 -10.775 -34.620 1.00 43.91 151 GLN A C 1
ATOM 1161 O O . GLN A 1 151 ? 14.898 -11.271 -33.843 1.00 43.91 151 GLN A O 1
#

Secondary structure (DSSP, 8-state):
--HHHHHHHHHHHHHHHHHHHHHHHHHTTTT-------TTEEEEETTEEEEHHHHHHHHHHHHHH-SSPPPHHHHHHHHHHHHHHHHHHHHHHHTTHHHH-HHHHHHHHHHHHHHHHHHHHHT-SS-HHHHHHHHHHHHHHHS--------

Solvent-accessible surface area (backbone atoms only — not comparable to full-atom values): 9109 Å² total; per-residue (Å²): 142,65,67,65,62,54,50,52,51,49,51,48,51,51,51,49,52,50,50,50,51,56,54,54,49,62,76,65,50,81,76,66,66,88,65,74,74,55,94,63,40,70,47,71,60,93,92,45,72,42,41,35,66,59,52,52,51,52,51,49,57,52,43,74,77,41,98,60,83,83,50,75,66,57,52,51,52,53,51,52,48,53,51,52,52,50,53,51,50,52,50,39,58,76,67,41,30,65,77,75,33,67,65,56,31,50,53,50,52,51,52,51,52,52,55,49,53,55,51,47,66,70,64,76,75,84,63,65,88,49,50,65,57,52,51,52,51,51,56,54,72,76,46,94,79,86,79,76,87,85,127

Mean predicted aligned error: 12.82 Å

Sequence (151 aa):
MKRSDQLSLKLLALAAATGIALGGLEANGWWQDSRSLPMDSAARVNHTEIRQLDYQRALGLMASGKRSPLTAEDRILVLERLIQEELLVQYGIAQDLLRADRKVRSAVLQSVLAGLDIQARAAVKQDSDNGLQEYLVELRSSADIQVGDQQ

Foldseek 3Di:
DPVVVVVVVVVVVVVVVVVCVVVVVVVVCPVVDPPPQPPQFPDDAPPDGHGVVNLVVLVVVVCVVDPDDDDPVNSVVSVVVVNVVVVVVVVCVVVVCCPVPPVNVVVVVVVVVVVVLVVLVVPDDDDSVCVVVVVVVVVVVPDDDDDDDDD